Protein AF-A0AAW8BT83-F1 (afdb_monomer)

Mean predicted aligned error: 14.21 Å

pLDDT: mean 77.5, std 18.15, range [28.52, 95.88]

Structure (mmCIF, N/CA/C/O backbone):
data_AF-A0AAW8BT83-F1
#
_entry.id   AF-A0AAW8BT83-F1
#
loop_
_atom_site.group_PDB
_atom_site.id
_atom_site.type_symbol
_atom_site.label_atom_id
_atom_site.label_alt_id
_atom_site.label_comp_id
_atom_site.label_asym_id
_atom_site.label_entity_id
_atom_site.label_seq_id
_atom_site.pdbx_PDB_ins_code
_atom_site.Cartn_x
_atom_site.Cartn_y
_atom_site.Cartn_z
_atom_site.occupancy
_atom_site.B_iso_or_equiv
_atom_site.auth_seq_id
_atom_site.auth_comp_id
_atom_site.auth_asym_id
_atom_site.auth_atom_id
_atom_site.pdbx_PDB_model_num
ATOM 1 N N . MET A 1 1 ? 43.998 -12.630 -67.321 1.00 46.19 1 MET A N 1
ATOM 2 C CA . MET A 1 1 ? 42.970 -12.696 -68.379 1.00 46.19 1 MET A CA 1
ATOM 3 C C . MET A 1 1 ? 42.568 -14.155 -68.539 1.00 46.19 1 MET A C 1
ATOM 5 O O . MET A 1 1 ? 43.345 -14.919 -69.087 1.00 46.19 1 MET A O 1
ATOM 9 N N . ALA A 1 2 ? 41.438 -14.557 -67.957 1.00 28.52 2 ALA A N 1
ATOM 10 C CA . ALA A 1 2 ? 40.734 -15.805 -68.260 1.00 28.52 2 ALA A CA 1
ATOM 11 C C . ALA A 1 2 ? 39.358 -15.736 -67.585 1.00 28.52 2 ALA A C 1
ATOM 13 O O . ALA A 1 2 ? 39.261 -15.754 -66.360 1.00 28.52 2 ALA A O 1
ATOM 14 N N . ALA A 1 3 ? 38.319 -15.586 -68.400 1.00 37.41 3 ALA A N 1
ATOM 15 C CA . ALA A 1 3 ? 36.930 -15.697 -67.990 1.00 37.41 3 ALA A CA 1
ATOM 16 C C . ALA A 1 3 ? 36.594 -17.167 -67.698 1.00 37.41 3 ALA A C 1
ATOM 18 O O . ALA A 1 3 ? 36.990 -18.055 -68.457 1.00 37.41 3 ALA A O 1
ATOM 19 N N . ARG A 1 4 ? 35.828 -17.423 -66.635 1.00 32.34 4 ARG A N 1
ATOM 20 C CA . ARG A 1 4 ? 35.097 -18.682 -66.451 1.00 32.34 4 ARG A CA 1
ATOM 21 C C . ARG A 1 4 ? 33.651 -18.376 -66.070 1.00 32.34 4 ARG A C 1
ATOM 23 O O . ARG A 1 4 ? 33.366 -17.975 -64.953 1.00 32.34 4 ARG A O 1
ATOM 30 N N . VAL A 1 5 ? 32.810 -18.495 -67.096 1.00 35.41 5 VAL A N 1
ATOM 31 C CA . VAL A 1 5 ? 31.433 -19.011 -67.141 1.00 35.41 5 VAL A CA 1
ATOM 32 C C . VAL A 1 5 ? 30.743 -19.188 -65.781 1.00 35.41 5 VAL A C 1
ATOM 34 O O . VAL A 1 5 ? 31.080 -20.102 -65.033 1.00 35.41 5 VAL A O 1
ATOM 37 N N . PHE A 1 6 ? 29.717 -18.370 -65.528 1.00 29.17 6 PHE A N 1
ATOM 38 C CA . PHE A 1 6 ? 28.674 -18.669 -64.547 1.00 29.17 6 PHE A CA 1
ATOM 39 C C . PHE A 1 6 ? 27.830 -19.834 -65.084 1.00 29.17 6 PHE A C 1
ATOM 41 O O . PHE A 1 6 ? 27.228 -19.714 -66.151 1.00 29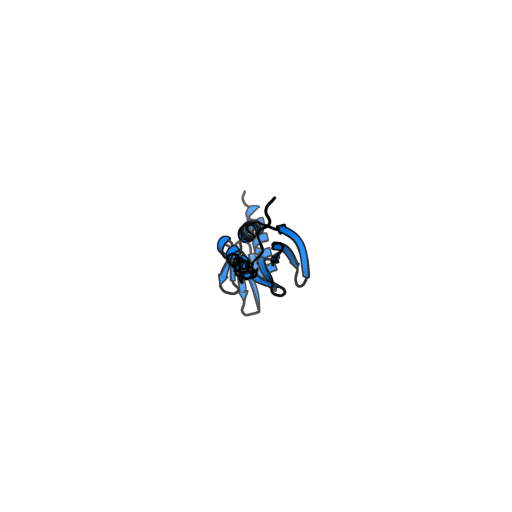.17 6 PHE A O 1
ATOM 48 N N . ARG A 1 7 ? 27.819 -20.970 -64.377 1.00 38.66 7 ARG A N 1
ATOM 49 C CA . ARG A 1 7 ? 26.710 -21.927 -64.465 1.00 38.66 7 ARG A CA 1
ATOM 50 C C . ARG A 1 7 ? 25.639 -21.423 -63.504 1.00 38.66 7 ARG A C 1
ATOM 52 O O . ARG A 1 7 ? 25.912 -21.291 -62.316 1.00 38.66 7 ARG A O 1
ATOM 59 N N . GLU A 1 8 ? 24.472 -21.097 -64.041 1.00 46.16 8 GLU A N 1
ATOM 60 C CA . GLU A 1 8 ? 23.221 -21.060 -63.287 1.00 46.16 8 GLU A CA 1
ATOM 61 C C . GLU A 1 8 ? 22.905 -22.504 -62.912 1.00 46.16 8 GLU A C 1
ATOM 63 O O . GLU A 1 8 ? 22.512 -23.266 -63.781 1.00 46.16 8 GLU A O 1
ATOM 68 N N . ASP A 1 9 ? 23.234 -22.901 -61.688 1.00 48.38 9 ASP A N 1
ATOM 69 C CA . ASP A 1 9 ? 22.730 -24.094 -60.998 1.00 48.38 9 ASP A CA 1
ATOM 70 C C . ASP A 1 9 ? 23.362 -24.059 -59.599 1.00 48.38 9 ASP A C 1
ATOM 72 O O . ASP A 1 9 ? 24.359 -24.724 -59.340 1.00 48.38 9 ASP A O 1
ATOM 76 N N . ASP A 1 10 ? 22.848 -23.194 -58.730 1.00 42.81 10 ASP A N 1
ATOM 77 C CA . ASP A 1 10 ? 23.016 -23.324 -57.280 1.00 42.81 10 ASP A CA 1
ATOM 78 C C . ASP A 1 10 ? 21.806 -22.653 -56.626 1.00 42.81 10 ASP A C 1
ATOM 80 O O . ASP A 1 10 ? 21.824 -21.515 -56.147 1.00 42.81 10 ASP A O 1
ATOM 84 N N . ASP A 1 11 ? 20.708 -23.403 -56.676 1.00 48.94 11 ASP A N 1
ATOM 85 C CA . ASP A 1 11 ? 19.458 -23.187 -55.963 1.00 48.94 11 ASP A CA 1
ATOM 86 C C . ASP A 1 11 ? 19.684 -23.292 -54.448 1.00 48.94 11 ASP A C 1
ATOM 88 O O . ASP A 1 11 ? 19.220 -24.223 -53.791 1.00 48.94 11 ASP A O 1
ATOM 92 N N . ASN A 1 12 ? 20.421 -22.348 -53.861 1.00 46.78 12 ASN A N 1
ATOM 93 C CA . ASN A 1 12 ? 20.496 -22.242 -52.408 1.00 46.78 12 ASN A CA 1
ATOM 94 C C . ASN A 1 12 ? 20.605 -20.801 -51.895 1.00 46.78 12 ASN A C 1
ATOM 96 O O . ASN A 1 12 ? 21.380 -20.479 -50.996 1.00 46.78 12 ASN A O 1
ATOM 100 N N . TYR A 1 13 ? 19.780 -19.912 -52.450 1.00 39.62 13 TYR A N 1
ATOM 101 C CA . TYR A 1 13 ? 19.568 -18.569 -51.895 1.00 39.62 13 TYR A CA 1
ATOM 102 C C . TYR A 1 13 ? 18.644 -18.559 -50.659 1.00 39.62 13 TYR A C 1
ATOM 104 O O . TYR A 1 13 ? 18.433 -17.506 -50.061 1.00 39.62 13 TYR A O 1
ATOM 112 N N . LEU A 1 14 ? 18.091 -19.715 -50.265 1.00 40.66 14 LEU A N 1
ATOM 113 C CA . LEU A 1 14 ? 17.149 -19.840 -49.149 1.00 40.66 14 LEU A CA 1
ATOM 114 C C . LEU A 1 14 ? 17.765 -20.425 -47.862 1.00 40.66 14 LEU A C 1
ATOM 116 O O . LEU A 1 14 ? 17.167 -20.235 -46.806 1.00 40.66 14 LEU A O 1
ATOM 120 N N . ASP A 1 15 ? 18.965 -21.024 -47.884 1.00 45.06 15 ASP A N 1
ATOM 121 C CA . ASP A 1 15 ? 19.641 -21.465 -46.641 1.00 45.06 15 ASP A CA 1
ATOM 122 C C . ASP A 1 15 ? 20.177 -20.306 -45.784 1.00 45.06 15 ASP A C 1
ATOM 124 O O . ASP A 1 15 ? 20.339 -20.445 -44.574 1.00 45.06 15 ASP A O 1
ATOM 128 N N . TRP A 1 16 ? 20.407 -19.127 -46.370 1.00 38.47 16 TRP A N 1
ATOM 129 C CA . TRP A 1 16 ? 20.780 -17.921 -45.612 1.00 38.47 16 TRP A CA 1
ATOM 130 C C . TRP A 1 16 ? 19.593 -17.272 -44.884 1.00 38.47 16 TRP A C 1
ATOM 132 O O . TRP A 1 16 ? 19.788 -16.366 -44.076 1.00 38.47 16 TRP A O 1
ATOM 142 N N . LEU A 1 17 ? 18.370 -17.745 -45.149 1.00 43.00 17 LEU A N 1
ATOM 143 C CA . LEU A 1 17 ? 17.154 -17.379 -44.421 1.00 43.00 17 LEU A CA 1
ATOM 144 C C . LEU A 1 17 ? 16.775 -18.418 -43.364 1.00 43.00 17 LEU A C 1
ATOM 146 O O . LEU A 1 17 ? 15.675 -18.338 -42.811 1.00 43.00 17 LEU A O 1
ATOM 150 N N . ALA A 1 18 ? 17.668 -19.366 -43.040 1.00 43.84 18 ALA A N 1
ATOM 151 C CA . ALA A 1 18 ? 17.576 -20.065 -41.768 1.00 43.84 18 ALA A CA 1
ATOM 152 C C . ALA A 1 18 ? 17.413 -18.982 -40.694 1.00 43.84 18 ALA A C 1
ATOM 154 O O . ALA A 1 18 ? 18.312 -18.147 -40.545 1.00 43.84 18 ALA A O 1
ATOM 155 N N . PRO A 1 19 ? 16.269 -18.920 -39.985 1.00 43.72 19 PRO A N 1
ATOM 156 C CA . PRO A 1 19 ? 16.086 -17.892 -38.993 1.00 43.72 19 PRO A CA 1
ATOM 157 C C . PRO A 1 19 ? 17.211 -18.120 -38.001 1.00 43.72 19 PRO A C 1
ATOM 159 O O . PRO A 1 19 ? 17.278 -19.174 -37.359 1.00 43.72 19 PRO A O 1
ATOM 162 N N . HIS A 1 20 ? 18.097 -17.138 -37.867 1.00 43.75 20 HIS A N 1
ATOM 163 C CA . HIS A 1 20 ? 18.648 -16.844 -36.564 1.00 43.75 20 HIS A CA 1
ATOM 164 C C . HIS A 1 20 ? 17.422 -16.706 -35.670 1.00 43.75 20 HIS A C 1
ATOM 166 O O . HIS A 1 20 ? 16.759 -15.674 -35.647 1.00 43.75 20 HIS A O 1
ATOM 172 N N . ARG A 1 21 ? 17.018 -17.826 -35.058 1.00 41.78 21 ARG A N 1
ATOM 173 C CA . ARG A 1 21 ? 16.087 -17.818 -33.953 1.00 41.78 21 ARG A CA 1
ATOM 174 C C . ARG A 1 21 ? 16.817 -16.976 -32.940 1.00 41.78 21 ARG A C 1
ATOM 176 O O . ARG A 1 21 ? 17.720 -17.474 -32.266 1.00 41.78 21 ARG A O 1
ATOM 183 N N . ASP A 1 22 ? 16.454 -15.699 -32.900 1.00 44.50 22 ASP A N 1
ATOM 184 C CA . ASP A 1 22 ? 16.676 -14.883 -31.731 1.00 44.50 22 ASP A CA 1
ATOM 185 C C . ASP A 1 22 ? 16.347 -15.789 -30.541 1.00 44.50 22 ASP A C 1
ATOM 187 O O . ASP A 1 22 ? 15.298 -16.461 -30.564 1.00 44.50 22 ASP A O 1
ATOM 191 N N . PRO A 1 23 ? 17.242 -15.906 -29.541 1.00 47.38 23 PRO A N 1
ATOM 192 C CA . PRO A 1 23 ? 16.853 -16.560 -28.303 1.00 47.38 23 PRO A CA 1
ATOM 193 C C . PRO A 1 23 ? 15.514 -15.934 -27.909 1.00 47.38 23 PRO A C 1
ATOM 195 O O . PRO A 1 23 ? 15.387 -14.715 -28.063 1.00 47.38 23 PRO A O 1
ATOM 198 N N . PRO A 1 24 ? 14.497 -16.732 -27.523 1.00 44.16 24 PRO A N 1
ATOM 199 C CA . PRO A 1 24 ? 13.165 -16.205 -27.266 1.00 44.16 24 PRO A CA 1
ATOM 200 C C . PRO A 1 24 ? 13.338 -14.968 -26.403 1.00 44.16 24 PRO A C 1
ATOM 202 O O . PRO A 1 24 ? 13.890 -15.083 -25.306 1.00 44.16 24 PRO A O 1
ATOM 205 N N . ARG A 1 25 ? 12.988 -13.789 -26.951 1.00 47.44 25 ARG A N 1
ATOM 206 C CA . ARG A 1 25 ? 13.056 -12.535 -26.201 1.00 47.44 25 ARG A CA 1
ATOM 207 C C . ARG A 1 25 ? 12.358 -12.852 -24.895 1.00 47.44 25 ARG A C 1
ATOM 209 O O . ARG A 1 25 ? 11.196 -13.261 -24.932 1.00 47.44 25 ARG A O 1
ATOM 216 N N . ALA A 1 26 ? 13.095 -12.798 -23.785 1.00 52.22 26 ALA A N 1
ATOM 217 C CA . ALA A 1 26 ? 12.499 -12.972 -22.476 1.00 52.22 26 ALA A CA 1
ATOM 218 C C . ALA A 1 26 ? 11.316 -12.005 -22.462 1.00 52.22 26 ALA A C 1
ATOM 220 O O . ALA A 1 26 ? 11.518 -10.810 -22.675 1.00 52.22 26 ALA A O 1
ATOM 221 N N . GLY A 1 27 ? 10.093 -12.543 -22.415 1.00 54.97 27 GLY A N 1
ATOM 222 C CA . GLY A 1 27 ? 8.898 -11.722 -22.563 1.00 54.97 27 GLY A CA 1
ATOM 223 C C . GLY A 1 27 ? 8.982 -10.582 -21.561 1.00 54.97 27 GLY A C 1
ATOM 224 O O . GLY A 1 27 ? 9.425 -10.818 -20.435 1.00 54.97 27 GLY A O 1
ATOM 225 N N . ILE A 1 28 ? 8.619 -9.366 -21.982 1.00 57.97 28 ILE A N 1
ATOM 226 C CA . ILE A 1 28 ? 8.589 -8.206 -21.086 1.00 57.97 28 ILE A CA 1
ATOM 227 C C . ILE A 1 28 ? 7.833 -8.649 -19.825 1.00 57.97 28 ILE A C 1
ATOM 229 O O . ILE A 1 28 ? 6.692 -9.118 -19.949 1.00 57.97 28 ILE A O 1
ATOM 233 N N . PRO A 1 29 ? 8.467 -8.616 -18.636 1.00 64.44 29 PRO A N 1
ATOM 234 C CA . PRO A 1 29 ? 7.800 -9.018 -17.411 1.00 64.44 29 PRO A CA 1
ATOM 235 C C . PRO A 1 29 ? 6.541 -8.176 -17.255 1.00 64.44 29 PRO A C 1
ATOM 237 O O . PRO A 1 29 ? 6.590 -6.955 -17.399 1.00 64.44 29 PRO A O 1
ATOM 240 N N . ARG A 1 30 ? 5.402 -8.811 -16.975 1.00 83.00 30 ARG A N 1
ATOM 241 C CA . ARG A 1 30 ? 4.175 -8.050 -16.741 1.00 83.00 30 ARG A CA 1
ATOM 242 C C . ARG A 1 30 ? 4.350 -7.249 -15.455 1.00 83.00 30 ARG A C 1
ATOM 244 O O . ARG A 1 30 ? 4.861 -7.781 -14.468 1.00 83.00 30 ARG A O 1
ATOM 251 N N . SER A 1 31 ? 3.876 -6.007 -15.436 1.00 88.38 31 SER A N 1
ATOM 252 C CA . SER A 1 31 ? 3.921 -5.133 -14.254 1.00 88.38 31 SER A CA 1
ATOM 253 C C . SER A 1 31 ? 3.356 -5.818 -12.997 1.00 88.38 31 SER A C 1
ATOM 255 O O . SER A 1 31 ? 3.910 -5.687 -11.906 1.00 88.38 31 SER A O 1
ATOM 257 N N . VAL A 1 32 ? 2.332 -6.663 -13.151 1.00 86.88 32 VAL A N 1
ATOM 258 C CA . VAL A 1 32 ? 1.761 -7.486 -12.066 1.00 86.88 32 VAL A CA 1
ATOM 259 C C . VAL A 1 32 ? 2.732 -8.502 -11.447 1.00 86.88 32 VAL A C 1
ATOM 261 O O . VAL A 1 32 ? 2.643 -8.775 -10.247 1.00 86.88 32 VAL A O 1
ATOM 264 N N . ASP A 1 33 ? 3.655 -9.070 -12.224 1.00 90.56 33 ASP A N 1
ATOM 265 C CA . ASP A 1 33 ? 4.650 -10.016 -11.709 1.00 90.56 33 ASP A CA 1
ATOM 266 C C . ASP A 1 33 ? 5.742 -9.267 -10.936 1.00 90.56 33 ASP A C 1
ATOM 268 O O . ASP A 1 33 ? 6.130 -9.694 -9.848 1.00 90.56 33 ASP A O 1
ATOM 272 N N . ILE A 1 34 ? 6.130 -8.081 -11.417 1.00 91.81 34 ILE A N 1
ATOM 273 C CA . ILE A 1 34 ? 7.064 -7.183 -10.718 1.00 91.81 34 ILE A CA 1
ATOM 274 C C . ILE A 1 34 ? 6.500 -6.766 -9.360 1.00 91.81 34 ILE A C 1
ATOM 276 O O . ILE A 1 34 ? 7.199 -6.834 -8.346 1.00 91.81 34 ILE A O 1
ATOM 280 N N . VAL A 1 35 ? 5.221 -6.382 -9.326 1.00 92.56 35 VAL A N 1
ATOM 281 C CA . VAL A 1 35 ? 4.502 -6.058 -8.089 1.00 92.56 35 VAL A CA 1
ATOM 282 C C . VAL A 1 35 ? 4.537 -7.231 -7.115 1.00 92.56 35 VAL A C 1
ATOM 284 O O . VAL A 1 35 ? 4.910 -7.060 -5.952 1.00 92.56 35 VAL A O 1
ATOM 287 N N . ARG A 1 36 ? 4.176 -8.432 -7.579 1.00 90.62 36 ARG A N 1
ATOM 288 C CA . ARG A 1 36 ? 4.146 -9.631 -6.733 1.00 90.62 36 ARG A CA 1
ATOM 289 C C . ARG A 1 36 ? 5.520 -9.922 -6.131 1.00 90.62 36 ARG A C 1
ATOM 291 O O . ARG A 1 36 ? 5.619 -10.180 -4.927 1.00 90.62 36 ARG A O 1
ATOM 298 N N . ASP A 1 37 ? 6.564 -9.854 -6.947 1.00 94.00 37 ASP A N 1
ATOM 299 C CA . ASP A 1 37 ? 7.929 -10.142 -6.519 1.00 94.00 37 ASP A CA 1
ATOM 300 C C . ASP A 1 37 ? 8.472 -9.075 -5.562 1.00 94.00 37 ASP A C 1
ATOM 302 O O . ASP A 1 37 ? 9.117 -9.425 -4.572 1.00 94.00 37 ASP A O 1
ATOM 306 N N . ALA A 1 38 ? 8.155 -7.794 -5.773 1.00 92.12 38 ALA A N 1
ATOM 307 C CA . ALA A 1 38 ? 8.578 -6.712 -4.882 1.00 92.12 38 ALA A CA 1
ATOM 308 C C . ALA A 1 38 ? 7.872 -6.760 -3.519 1.00 92.12 38 ALA A C 1
ATOM 310 O O . ALA A 1 38 ? 8.513 -6.607 -2.475 1.00 92.12 38 ALA A O 1
ATOM 311 N N . VAL A 1 39 ? 6.564 -7.040 -3.492 1.00 88.81 39 VAL A N 1
ATOM 312 C CA . VAL A 1 39 ? 5.826 -7.240 -2.232 1.00 88.81 39 VAL A CA 1
ATOM 313 C C . VAL A 1 39 ? 6.405 -8.433 -1.471 1.00 88.81 39 VAL A C 1
ATOM 315 O O . VAL A 1 39 ? 6.649 -8.348 -0.268 1.00 88.81 39 VAL A O 1
ATOM 318 N N . LYS A 1 40 ? 6.722 -9.533 -2.159 1.00 89.25 40 LYS A N 1
ATOM 319 C CA . LYS A 1 40 ? 7.372 -10.687 -1.526 1.00 89.25 40 LYS A CA 1
ATOM 320 C C . LYS A 1 40 ? 8.769 -10.340 -0.993 1.00 89.25 40 LYS A C 1
ATOM 322 O O . LYS A 1 40 ? 9.070 -10.643 0.161 1.00 89.25 40 LYS A O 1
ATOM 327 N N . ALA A 1 41 ? 9.610 -9.690 -1.797 1.00 90.00 41 ALA A N 1
ATOM 328 C CA . ALA A 1 41 ? 10.985 -9.332 -1.437 1.00 90.00 41 ALA A CA 1
ATOM 329 C C . ALA A 1 41 ? 11.071 -8.267 -0.327 1.00 90.00 41 ALA A C 1
ATOM 331 O O . ALA A 1 41 ? 12.042 -8.228 0.436 1.00 90.00 41 ALA A O 1
ATOM 332 N N . SER A 1 42 ? 10.049 -7.423 -0.195 1.00 84.56 42 SER A N 1
ATOM 333 C CA . SER A 1 42 ? 9.939 -6.441 0.887 1.00 84.56 42 SER A CA 1
ATOM 334 C C . SER A 1 42 ? 9.498 -7.045 2.227 1.00 84.56 42 SER A C 1
ATOM 336 O O . SER A 1 42 ? 9.551 -6.352 3.238 1.00 84.56 42 SER A O 1
ATOM 338 N N . GLY A 1 43 ? 9.127 -8.332 2.271 1.00 83.50 43 GLY A N 1
ATOM 339 C CA . GLY A 1 43 ? 8.603 -8.987 3.476 1.00 83.50 43 GLY A CA 1
ATOM 340 C C . GLY A 1 43 ? 7.083 -8.870 3.631 1.00 83.50 43 GLY A C 1
ATOM 341 O O . GLY A 1 43 ? 6.565 -9.064 4.731 1.00 83.50 43 GLY A O 1
ATOM 342 N N . GLY A 1 44 ? 6.369 -8.577 2.540 1.00 83.12 44 GLY A N 1
ATOM 343 C CA . GLY A 1 44 ? 4.916 -8.410 2.512 1.00 83.12 44 GLY A CA 1
ATOM 344 C C . GLY A 1 44 ? 4.456 -6.972 2.744 1.00 83.12 44 GLY A C 1
ATOM 345 O O . GLY A 1 44 ? 3.385 -6.781 3.318 1.00 83.12 44 GLY A O 1
ATOM 346 N N . LEU A 1 45 ? 5.261 -5.975 2.354 1.00 83.00 45 LEU A N 1
ATOM 347 C CA . LEU A 1 45 ? 4.891 -4.565 2.481 1.00 83.00 45 LEU A CA 1
ATOM 348 C C . LEU A 1 45 ? 4.021 -4.127 1.305 1.00 83.00 45 LEU A C 1
ATOM 350 O O . LEU A 1 45 ? 4.385 -4.317 0.145 1.00 83.00 45 LEU A O 1
ATOM 354 N N . GLY A 1 46 ? 2.899 -3.487 1.631 1.00 80.81 46 GLY A N 1
ATOM 355 C CA . GL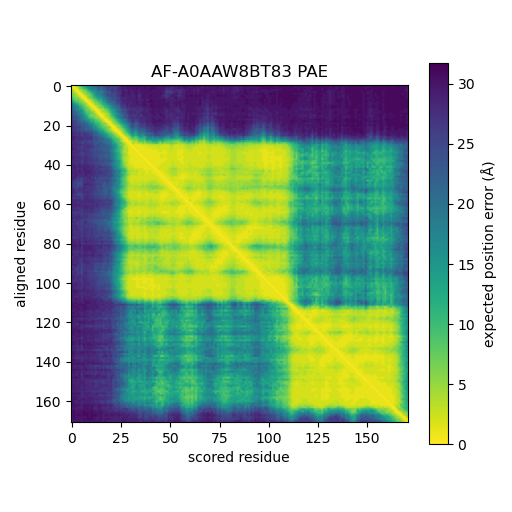Y A 1 46 ? 1.932 -3.004 0.654 1.00 80.81 46 GLY A CA 1
ATOM 356 C C . GLY A 1 46 ? 0.953 -4.068 0.159 1.00 80.81 46 GLY A C 1
ATOM 357 O O . GLY A 1 46 ? 1.136 -5.273 0.329 1.00 80.81 46 GLY A O 1
ATOM 358 N N . GLU A 1 47 ? -0.119 -3.593 -0.461 1.00 83.75 47 GLU A N 1
ATOM 359 C CA . GLU A 1 47 ? -1.161 -4.405 -1.080 1.00 83.75 47 GLU A CA 1
ATOM 360 C C . GLU A 1 47 ? -1.047 -4.341 -2.601 1.00 83.75 47 GLU A C 1
ATOM 362 O O . GLU A 1 47 ? -1.129 -3.247 -3.163 1.00 83.75 47 GLU A O 1
ATOM 367 N N . PRO A 1 48 ? -0.903 -5.490 -3.284 1.00 88.44 48 PRO A N 1
ATOM 368 C CA . PRO A 1 48 ? -1.042 -5.550 -4.731 1.00 88.44 48 PRO A CA 1
ATOM 369 C C . PRO A 1 48 ? -2.403 -5.010 -5.183 1.00 88.44 48 PRO A C 1
ATOM 371 O O . PRO A 1 48 ? -3.440 -5.353 -4.611 1.00 88.44 48 PRO A O 1
ATOM 374 N N . TRP A 1 49 ? -2.384 -4.199 -6.233 1.00 86.62 49 TRP A N 1
ATOM 375 C CA . TRP A 1 49 ? -3.546 -3.574 -6.855 1.00 86.62 49 TRP A CA 1
ATOM 376 C C . TRP A 1 49 ? -3.392 -3.560 -8.384 1.00 86.62 49 TRP A C 1
ATOM 378 O O . TRP A 1 49 ? -2.383 -4.025 -8.922 1.00 86.62 49 TRP A O 1
ATOM 388 N N . CYS A 1 50 ? -4.396 -3.038 -9.087 1.00 85.44 50 CYS A N 1
ATOM 389 C CA . CYS A 1 50 ? -4.352 -2.822 -10.528 1.00 85.44 50 CYS A CA 1
ATOM 390 C C . CYS A 1 50 ? -5.022 -1.492 -10.901 1.00 85.44 50 CYS A C 1
ATOM 392 O O . CYS A 1 50 ? -6.096 -1.181 -10.382 1.00 85.44 50 CYS A O 1
ATOM 394 N N . VAL A 1 51 ? -4.384 -0.723 -11.783 1.00 81.88 51 VAL A N 1
ATOM 395 C CA . VAL A 1 51 ? -4.912 0.526 -12.356 1.00 81.88 51 VAL A CA 1
ATOM 396 C C . VAL A 1 51 ? -4.815 0.395 -13.869 1.00 81.88 51 VAL A C 1
ATOM 398 O O . VAL A 1 51 ? -3.732 0.149 -14.373 1.00 81.88 51 V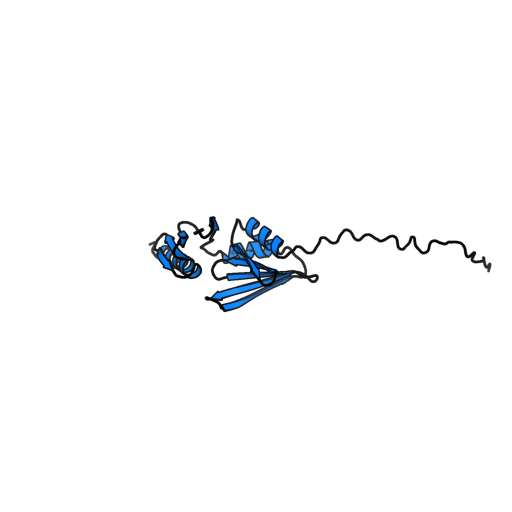AL A O 1
ATOM 401 N N . ASP A 1 52 ? -5.945 0.467 -14.573 1.00 83.88 52 ASP A N 1
ATOM 402 C CA . ASP A 1 52 ? -6.021 0.395 -16.043 1.00 83.88 52 ASP A CA 1
ATOM 403 C C . ASP A 1 52 ? -5.278 -0.787 -16.702 1.00 83.88 52 ASP A C 1
ATOM 405 O O . ASP A 1 52 ? -4.888 -0.741 -17.864 1.00 83.88 52 ASP A O 1
ATOM 409 N N . GLY A 1 53 ? -5.145 -1.902 -15.976 1.00 79.56 53 GLY A N 1
ATOM 410 C CA . GLY A 1 53 ? -4.441 -3.105 -16.435 1.00 79.56 53 GLY A CA 1
ATOM 411 C C . GLY A 1 53 ? -2.982 -3.186 -15.985 1.00 79.56 53 GLY A C 1
ATOM 412 O O . GLY A 1 53 ? -2.406 -4.278 -16.017 1.00 79.56 53 GLY A O 1
ATOM 413 N N . ASP A 1 54 ? -2.421 -2.092 -15.475 1.00 86.25 54 ASP A N 1
ATOM 414 C CA . ASP A 1 54 ? -1.078 -2.043 -14.918 1.00 86.25 54 ASP A CA 1
ATOM 415 C C . ASP A 1 54 ? -1.030 -2.485 -13.459 1.00 86.25 54 ASP A C 1
ATOM 417 O O . ASP A 1 54 ? -1.964 -2.304 -12.669 1.00 86.25 54 ASP A O 1
ATOM 421 N N . GLY A 1 55 ? 0.089 -3.113 -13.099 1.00 90.38 55 GLY A N 1
ATOM 422 C CA . GLY A 1 55 ? 0.379 -3.514 -11.735 1.00 90.38 55 GLY A CA 1
ATOM 423 C C . GLY A 1 55 ? 0.573 -2.288 -10.854 1.00 90.38 55 GLY A C 1
ATOM 424 O O . GLY A 1 55 ? 1.357 -1.399 -11.174 1.00 90.38 55 GLY A O 1
ATOM 425 N N . ALA A 1 56 ? -0.099 -2.270 -9.707 1.00 91.38 56 ALA A N 1
ATOM 426 C CA . ALA A 1 56 ? 0.049 -1.211 -8.723 1.00 91.38 56 ALA A CA 1
ATOM 427 C C . ALA A 1 56 ? 0.265 -1.768 -7.310 1.00 91.38 56 ALA A C 1
ATOM 429 O O . ALA A 1 56 ? -0.038 -2.929 -7.028 1.00 91.38 56 ALA A O 1
ATOM 430 N N . ILE A 1 57 ? 0.788 -0.940 -6.405 1.00 90.19 57 ILE A N 1
ATOM 431 C CA . ILE A 1 57 ? 0.916 -1.249 -4.977 1.00 90.19 57 ILE A CA 1
ATOM 432 C C . ILE A 1 57 ? 0.316 -0.122 -4.152 1.00 90.19 57 ILE A C 1
ATOM 434 O O . ILE A 1 57 ? 0.687 1.041 -4.303 1.00 90.19 57 ILE A O 1
ATOM 438 N N . ARG A 1 58 ? -0.574 -0.475 -3.228 1.00 84.69 58 ARG A N 1
ATOM 439 C CA . ARG A 1 58 ? -1.121 0.434 -2.225 1.00 84.69 58 ARG A CA 1
ATOM 440 C C . ARG A 1 58 ? -0.334 0.321 -0.919 1.00 84.69 58 ARG A C 1
ATOM 442 O O . ARG A 1 58 ? -0.196 -0.774 -0.380 1.00 84.69 58 ARG A O 1
ATOM 449 N N . VAL A 1 59 ? 0.152 1.439 -0.386 1.00 79.12 59 VAL A N 1
ATOM 450 C CA . VAL A 1 59 ? 0.849 1.504 0.912 1.00 79.12 59 VAL A CA 1
ATOM 451 C C . VAL A 1 59 ? 0.300 2.679 1.710 1.00 79.12 59 VAL A C 1
ATOM 453 O O . VAL A 1 59 ? 0.668 3.825 1.467 1.00 79.12 59 VAL A O 1
ATOM 456 N N . GLY A 1 60 ? -0.607 2.408 2.650 1.00 75.38 60 GLY A N 1
ATOM 457 C CA . GLY A 1 60 ? -1.341 3.464 3.351 1.00 75.38 60 GLY A CA 1
ATOM 458 C C . GLY A 1 60 ? -2.043 4.399 2.366 1.00 75.38 60 GLY A C 1
ATOM 459 O O . GLY A 1 60 ? -2.770 3.942 1.481 1.00 75.38 60 GLY A O 1
ATOM 460 N N . ASN A 1 61 ? -1.772 5.700 2.474 1.00 76.12 61 ASN A N 1
ATOM 461 C CA . ASN A 1 61 ? -2.289 6.701 1.546 1.00 76.12 61 ASN A CA 1
ATOM 462 C C . ASN A 1 61 ? -1.480 6.824 0.245 1.00 76.12 61 ASN A C 1
ATOM 464 O O . ASN A 1 61 ? -1.892 7.572 -0.634 1.00 76.12 61 ASN A O 1
ATOM 468 N N . LEU A 1 62 ? -0.411 6.057 0.033 1.00 82.81 62 LEU A N 1
ATOM 469 C CA . LEU A 1 62 ? 0.371 6.086 -1.206 1.00 82.81 62 LEU A CA 1
ATOM 470 C C . LEU A 1 62 ? -0.056 4.986 -2.186 1.00 82.81 62 LEU A C 1
ATOM 472 O O . LEU A 1 62 ? -0.459 3.888 -1.789 1.00 82.81 62 LEU A O 1
ATOM 476 N N . MET A 1 63 ? -0.023 5.289 -3.477 1.00 88.12 63 MET A N 1
ATOM 477 C CA . MET A 1 63 ? -0.240 4.342 -4.567 1.00 88.12 63 MET A CA 1
ATOM 478 C C . MET A 1 63 ? 0.950 4.413 -5.517 1.00 88.12 63 MET A C 1
ATOM 480 O O . MET A 1 63 ? 1.327 5.493 -5.957 1.00 88.12 63 MET A O 1
ATOM 484 N N . LEU A 1 64 ? 1.541 3.265 -5.814 1.00 91.00 64 LEU A N 1
ATOM 485 C CA . LEU A 1 64 ? 2.596 3.111 -6.806 1.00 91.00 64 LEU A CA 1
ATOM 486 C C . LEU A 1 64 ? 2.000 2.420 -8.020 1.00 91.00 64 LEU A C 1
ATOM 488 O O . LEU A 1 64 ? 1.466 1.328 -7.862 1.00 91.00 64 LEU A O 1
ATOM 492 N N . VAL A 1 65 ? 2.106 3.013 -9.200 1.00 93.19 65 VAL A N 1
ATOM 493 C CA . VAL A 1 65 ? 1.727 2.382 -10.471 1.00 93.19 65 VAL A CA 1
ATOM 494 C C . VAL A 1 65 ? 3.004 2.040 -11.225 1.00 93.19 65 VAL A C 1
ATOM 496 O O . VAL A 1 65 ? 3.924 2.859 -11.269 1.00 93.19 65 VAL A O 1
ATOM 499 N N . ILE A 1 66 ? 3.085 0.816 -11.742 1.00 93.56 66 ILE A N 1
ATOM 500 C CA . ILE A 1 66 ? 4.239 0.303 -12.474 1.00 93.56 66 ILE A CA 1
ATOM 501 C C . ILE A 1 66 ? 3.802 0.074 -13.912 1.00 93.56 66 ILE A C 1
ATOM 503 O O . ILE A 1 66 ? 3.056 -0.863 -14.191 1.00 93.56 66 ILE A O 1
ATOM 507 N N . GLU A 1 67 ? 4.321 0.895 -14.809 1.00 91.06 67 GLU A N 1
ATOM 508 C CA . GLU A 1 67 ? 4.140 0.750 -16.247 1.00 91.06 67 GLU A CA 1
ATOM 509 C C . GLU A 1 67 ? 5.379 0.083 -16.849 1.00 91.06 67 GLU A C 1
ATOM 511 O O . GLU A 1 67 ? 6.518 0.344 -16.442 1.00 91.06 67 GLU A O 1
ATOM 516 N N . MET A 1 68 ? 5.142 -0.817 -17.800 1.00 88.19 68 MET A N 1
ATOM 517 C CA . MET A 1 68 ? 6.174 -1.572 -18.508 1.00 88.19 68 MET A CA 1
ATOM 518 C C . MET A 1 68 ? 5.904 -1.478 -20.005 1.00 88.19 68 MET A C 1
ATOM 520 O O . MET A 1 68 ? 4.802 -1.806 -20.449 1.00 88.19 68 MET A O 1
ATOM 524 N N . ASP A 1 69 ? 6.916 -1.116 -20.781 1.00 85.25 69 ASP A N 1
ATOM 525 C CA . ASP A 1 69 ? 6.852 -1.108 -22.240 1.00 85.25 69 ASP A CA 1
ATOM 526 C C . ASP A 1 69 ? 8.133 -1.704 -22.853 1.00 85.25 69 ASP A C 1
ATOM 528 O O . ASP A 1 69 ? 8.929 -2.364 -22.177 1.00 85.25 69 ASP A O 1
ATOM 532 N N . ASP A 1 70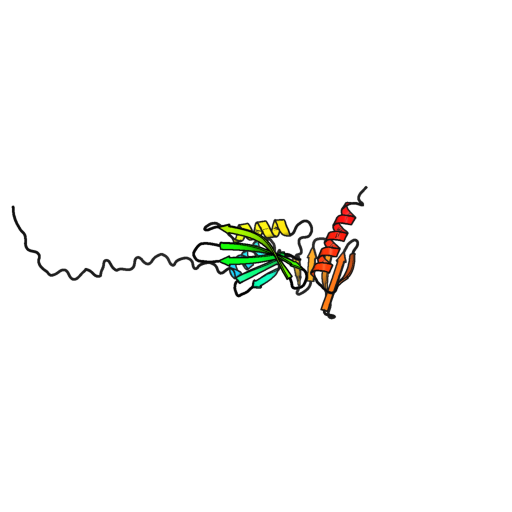 ? 8.297 -1.562 -24.168 1.00 83.69 70 ASP A N 1
ATOM 533 C CA . ASP A 1 70 ? 9.482 -2.024 -24.890 1.00 83.69 70 ASP A CA 1
ATOM 534 C C . ASP A 1 70 ? 10.705 -1.108 -24.714 1.00 83.69 70 ASP A C 1
ATOM 536 O O . ASP A 1 70 ? 11.815 -1.508 -25.077 1.00 83.69 70 ASP A O 1
ATOM 540 N N . LEU A 1 71 ? 10.522 0.080 -24.134 1.00 85.75 71 LEU A N 1
ATOM 541 C CA . LEU A 1 71 ? 11.571 1.061 -23.860 1.00 85.75 71 LEU A CA 1
ATOM 542 C C . LEU A 1 71 ? 12.099 0.968 -22.427 1.00 85.75 71 LEU A C 1
ATOM 544 O O . LEU A 1 71 ? 13.214 1.420 -22.169 1.00 85.75 71 LEU A O 1
ATOM 548 N N . GLY A 1 72 ? 11.352 0.363 -21.505 1.00 88.81 72 GLY A N 1
ATOM 549 C CA . GLY A 1 72 ? 11.801 0.110 -20.146 1.00 88.81 72 GLY A CA 1
ATOM 550 C C . GLY A 1 72 ? 10.656 0.005 -19.152 1.00 88.81 72 GLY A C 1
ATOM 551 O O . GLY A 1 72 ? 9.656 -0.680 -19.369 1.00 88.81 72 GLY A O 1
ATOM 552 N N . TRP A 1 73 ? 10.853 0.637 -17.998 1.00 92.31 73 TRP A N 1
ATOM 553 C CA . TRP A 1 73 ? 9.867 0.648 -16.927 1.00 92.31 73 TRP A CA 1
ATOM 554 C C . TRP A 1 73 ? 9.773 2.016 -16.271 1.00 92.31 73 TRP A C 1
ATOM 556 O O . TRP A 1 73 ? 10.763 2.747 -16.143 1.00 92.31 73 TRP A O 1
ATOM 566 N N . MET A 1 74 ? 8.570 2.327 -15.803 1.00 93.25 74 MET A N 1
ATOM 567 C CA . MET A 1 74 ? 8.261 3.548 -15.082 1.00 93.25 74 MET A CA 1
ATOM 568 C C . MET A 1 74 ? 7.459 3.217 -13.826 1.00 93.25 74 MET A C 1
ATOM 570 O O . MET A 1 74 ? 6.520 2.431 -13.843 1.00 93.25 74 MET A O 1
ATOM 574 N N . MET A 1 75 ? 7.843 3.828 -12.714 1.00 92.75 75 MET A N 1
ATOM 575 C CA . MET A 1 75 ? 7.125 3.789 -11.451 1.00 92.75 75 MET A CA 1
ATOM 576 C C . MET A 1 75 ? 6.639 5.198 -11.129 1.00 92.75 75 MET A C 1
ATOM 578 O O . MET A 1 75 ? 7.452 6.106 -10.942 1.00 92.75 75 MET A O 1
ATOM 582 N N . MET A 1 76 ? 5.327 5.369 -11.017 1.00 93.31 76 MET A N 1
ATOM 583 C CA . MET A 1 76 ? 4.695 6.624 -10.617 1.00 93.31 76 MET A CA 1
ATOM 584 C C . MET A 1 76 ? 4.129 6.493 -9.210 1.00 93.31 76 MET A C 1
ATOM 586 O O . MET A 1 76 ? 3.427 5.530 -8.905 1.00 93.31 76 MET A O 1
ATOM 590 N N . ALA A 1 77 ? 4.432 7.457 -8.349 1.00 90.06 77 ALA A N 1
ATOM 591 C CA . ALA A 1 77 ? 3.906 7.522 -6.997 1.00 90.06 77 ALA A CA 1
ATOM 592 C C . ALA A 1 77 ? 2.819 8.592 -6.901 1.00 90.06 77 ALA A C 1
ATOM 594 O O . ALA A 1 77 ? 3.027 9.737 -7.304 1.00 90.06 77 ALA A O 1
ATOM 595 N N . TYR A 1 78 ? 1.699 8.227 -6.290 1.00 88.38 78 TYR A N 1
ATOM 596 C CA . TYR A 1 78 ? 0.569 9.096 -5.999 1.00 88.38 78 TYR A CA 1
ATOM 597 C C . TYR A 1 78 ? 0.289 9.089 -4.498 1.00 88.38 78 TYR A C 1
ATOM 599 O O . TYR A 1 78 ? 0.378 8.045 -3.851 1.00 88.38 78 TYR A O 1
ATOM 607 N N . ALA A 1 79 ? -0.071 10.239 -3.940 1.00 84.38 79 ALA A N 1
ATOM 608 C CA . ALA A 1 79 ? -0.751 10.307 -2.656 1.00 84.38 79 ALA A CA 1
ATOM 609 C C . ALA A 1 79 ? -2.252 10.331 -2.913 1.00 84.38 79 ALA A C 1
ATOM 611 O O . ALA A 1 79 ? -2.715 11.015 -3.811 1.00 84.38 79 ALA A O 1
ATOM 612 N N . ILE A 1 80 ? -2.998 9.571 -2.136 1.00 79.31 80 ILE A N 1
ATOM 613 C CA . ILE A 1 80 ? -4.440 9.462 -2.267 1.00 79.31 80 ILE A CA 1
ATOM 614 C C . ILE A 1 80 ? -5.076 10.111 -1.050 1.00 79.31 80 ILE A C 1
ATOM 616 O O . ILE A 1 80 ? -4.770 9.714 0.081 1.00 79.31 80 ILE A O 1
ATOM 620 N N . ASP A 1 81 ? -5.982 11.040 -1.307 1.00 76.00 81 ASP A N 1
ATOM 621 C CA . ASP A 1 81 ? -6.832 11.680 -0.312 1.00 76.00 81 ASP A CA 1
ATOM 622 C C . ASP A 1 81 ? -8.297 11.474 -0.715 1.00 76.00 81 ASP A C 1
ATOM 624 O O . ASP A 1 81 ? -8.754 11.952 -1.753 1.00 76.00 81 ASP A O 1
ATOM 628 N N . GLY A 1 82 ? -9.020 10.651 0.048 1.00 72.56 82 GLY A N 1
ATOM 629 C CA . GLY A 1 82 ? -10.358 10.194 -0.328 1.00 72.56 82 GLY A CA 1
ATOM 630 C C . GLY A 1 82 ? -10.397 9.549 -1.722 1.00 72.56 82 GLY A C 1
ATOM 631 O O . GLY A 1 82 ? -9.847 8.465 -1.931 1.00 72.56 82 GLY A O 1
ATOM 632 N N . ALA A 1 83 ? -11.088 10.208 -2.656 1.00 75.50 83 ALA A N 1
ATOM 633 C CA . ALA A 1 83 ? -11.227 9.782 -4.051 1.00 75.50 83 ALA A CA 1
ATOM 634 C C . ALA A 1 83 ? -10.202 10.429 -5.004 1.00 75.50 83 ALA A C 1
ATOM 636 O O . ALA A 1 83 ? -10.185 10.094 -6.189 1.00 75.50 83 ALA A O 1
ATOM 637 N N . GLU A 1 84 ? -9.370 11.348 -4.516 1.00 77.31 84 GLU A N 1
ATOM 638 C CA . GLU A 1 84 ? -8.400 12.088 -5.322 1.00 77.31 84 GLU A CA 1
ATOM 639 C C . GLU A 1 84 ? -7.011 11.445 -5.248 1.00 77.31 84 GLU A C 1
ATOM 641 O O . GLU A 1 84 ? -6.612 10.891 -4.221 1.00 77.31 84 GLU A O 1
ATOM 646 N N . ALA A 1 85 ? -6.279 11.501 -6.364 1.00 83.06 85 ALA A N 1
ATOM 647 C CA . ALA A 1 85 ? -4.933 10.961 -6.502 1.00 83.06 85 ALA A CA 1
ATOM 648 C C . ALA A 1 85 ? -3.961 12.051 -6.967 1.00 83.06 85 ALA A C 1
ATOM 650 O O . ALA A 1 85 ? -3.911 12.397 -8.147 1.00 83.06 85 ALA A O 1
ATOM 651 N N . ASP A 1 86 ? -3.146 12.550 -6.045 1.00 86.81 86 ASP A N 1
ATOM 652 C CA . ASP A 1 86 ? -2.130 13.563 -6.300 1.00 86.81 86 ASP A CA 1
ATOM 653 C C . ASP A 1 86 ? -0.811 12.924 -6.717 1.00 86.81 86 ASP A C 1
ATOM 655 O O . ASP A 1 86 ? -0.189 12.184 -5.949 1.00 86.81 86 ASP A O 1
ATOM 659 N N . PHE A 1 87 ? -0.329 13.257 -7.910 1.00 88.12 87 PHE A N 1
ATOM 660 C CA . PHE A 1 87 ? 0.992 12.835 -8.365 1.00 88.12 87 PHE A CA 1
ATOM 661 C C . PHE A 1 87 ? 2.104 13.378 -7.450 1.00 88.12 87 PHE A C 1
ATOM 663 O O . PHE A 1 87 ? 2.131 14.560 -7.100 1.00 88.12 87 PHE A O 1
ATOM 670 N N . ARG A 1 88 ? 3.053 12.515 -7.071 1.00 86.50 88 ARG A N 1
ATOM 671 C CA . ARG A 1 88 ? 4.169 12.848 -6.169 1.00 86.50 88 ARG A CA 1
ATOM 672 C C . ARG A 1 88 ? 5.520 12.779 -6.849 1.00 86.50 88 ARG A C 1
ATOM 674 O O . ARG A 1 88 ? 6.331 13.687 -6.684 1.00 86.50 88 ARG A O 1
ATOM 681 N N . SER A 1 89 ? 5.795 11.684 -7.543 1.00 87.12 89 SER A N 1
ATOM 682 C CA . SER A 1 89 ? 7.094 11.468 -8.169 1.00 87.12 89 SER A CA 1
ATOM 683 C C . SER A 1 89 ? 7.036 10.381 -9.230 1.00 87.12 89 SER A C 1
ATOM 685 O O . SER A 1 89 ? 6.121 9.560 -9.263 1.00 87.12 89 SER A O 1
ATOM 687 N N . VAL A 1 90 ? 8.059 10.374 -10.081 1.00 91.75 90 VAL A N 1
ATOM 688 C CA . VAL A 1 90 ? 8.289 9.348 -11.093 1.00 91.75 90 VAL A CA 1
ATOM 689 C C . VAL A 1 90 ? 9.733 8.867 -11.017 1.00 91.75 90 VAL A C 1
ATOM 691 O O . VAL A 1 90 ? 10.654 9.662 -10.814 1.00 91.75 90 VAL A O 1
ATOM 694 N N . VAL A 1 91 ? 9.926 7.561 -11.172 1.00 90.44 91 VAL A N 1
ATOM 695 C CA . VAL A 1 91 ? 11.229 6.932 -11.396 1.00 90.44 91 VAL A CA 1
ATOM 696 C C . VAL A 1 91 ? 11.101 6.075 -12.643 1.00 90.44 91 VAL A C 1
ATOM 698 O O . VAL A 1 91 ? 10.233 5.212 -12.692 1.00 90.44 91 VAL A O 1
ATOM 701 N N . ALA A 1 92 ? 11.956 6.295 -13.633 1.00 91.44 92 ALA A N 1
ATOM 702 C CA . ALA A 1 92 ? 11.951 5.531 -14.872 1.00 91.44 92 ALA A CA 1
ATOM 703 C C . ALA A 1 92 ? 13.371 5.126 -15.252 1.00 91.44 92 ALA A C 1
ATOM 705 O O . ALA A 1 92 ? 14.329 5.852 -14.962 1.00 91.44 92 ALA A O 1
ATOM 706 N N . ALA A 1 93 ? 13.505 3.971 -15.895 1.00 89.06 93 ALA A N 1
ATOM 707 C CA . ALA A 1 93 ? 14.771 3.533 -16.455 1.00 89.06 93 ALA A CA 1
ATOM 708 C C . ALA A 1 93 ? 14.557 2.587 -17.642 1.00 89.06 93 ALA A C 1
ATOM 710 O O . ALA A 1 93 ? 13.714 1.694 -17.596 1.00 89.06 93 ALA A O 1
ATOM 711 N N . GLU A 1 94 ? 15.397 2.738 -18.667 1.00 88.06 94 GLU A N 1
ATOM 712 C CA . GLU A 1 94 ? 15.437 1.827 -19.821 1.00 88.06 94 GLU A CA 1
ATOM 713 C C . GLU A 1 94 ? 15.975 0.439 -19.440 1.00 88.06 94 GLU A C 1
ATOM 715 O O . GLU A 1 94 ? 15.674 -0.579 -20.058 1.00 88.06 94 GLU A O 1
ATOM 720 N N . SER A 1 95 ? 16.801 0.384 -18.393 1.00 81.44 95 SER A N 1
ATOM 721 C CA . SER A 1 95 ? 17.418 -0.842 -17.897 1.00 81.44 95 SER A CA 1
ATOM 722 C C . SER A 1 95 ? 17.533 -0.830 -16.374 1.00 81.44 95 SER A C 1
ATOM 724 O O . SER A 1 95 ? 17.452 0.211 -15.723 1.00 81.44 95 SER A O 1
ATOM 726 N N . GLY A 1 96 ? 17.708 -2.010 -15.780 1.00 84.25 96 GLY A N 1
ATOM 727 C CA . GLY A 1 96 ? 17.811 -2.181 -14.331 1.00 84.25 96 GLY A CA 1
ATOM 728 C C . GLY A 1 96 ? 16.762 -3.138 -13.778 1.00 84.25 96 GLY A C 1
ATOM 729 O O . GLY A 1 96 ? 15.985 -3.729 -14.520 1.00 84.25 96 GLY A O 1
ATOM 730 N N . ASN A 1 97 ? 16.779 -3.330 -12.458 1.00 90.06 97 ASN A N 1
ATOM 731 C CA . ASN A 1 97 ? 15.867 -4.246 -11.783 1.00 90.06 97 ASN A CA 1
ATOM 732 C C . ASN A 1 97 ? 14.726 -3.463 -11.097 1.00 90.06 97 ASN A C 1
ATOM 734 O O . ASN A 1 97 ? 14.918 -3.020 -9.958 1.00 90.06 97 ASN A O 1
ATOM 738 N N . PRO A 1 98 ? 13.552 -3.315 -11.739 1.00 90.75 98 PRO A N 1
ATOM 739 C CA . PRO A 1 98 ? 12.395 -2.637 -11.147 1.00 90.75 98 PRO A CA 1
ATOM 740 C C . PRO A 1 98 ? 11.940 -3.273 -9.831 1.00 90.75 98 PRO A C 1
ATOM 742 O O . PRO A 1 98 ? 11.561 -2.553 -8.913 1.00 90.75 98 PRO A O 1
ATOM 745 N N . VAL A 1 99 ? 12.059 -4.601 -9.672 1.00 93.56 99 VAL A N 1
ATOM 746 C CA . VAL A 1 99 ? 11.709 -5.290 -8.415 1.00 93.56 99 VAL A CA 1
ATOM 747 C C . VAL A 1 99 ? 12.553 -4.755 -7.264 1.00 93.56 99 VAL A C 1
ATOM 749 O O . VAL A 1 99 ? 12.029 -4.508 -6.179 1.00 93.56 99 VAL A O 1
ATOM 752 N N . ARG A 1 100 ? 13.856 -4.543 -7.487 1.00 92.81 100 ARG A N 1
ATOM 753 C CA . ARG A 1 100 ? 14.752 -3.992 -6.463 1.00 92.81 100 ARG A CA 1
ATOM 754 C C . ARG A 1 100 ? 14.361 -2.562 -6.099 1.00 92.81 100 ARG A C 1
ATOM 756 O O . ARG A 1 100 ? 14.239 -2.272 -4.914 1.00 92.81 100 ARG A O 1
ATOM 763 N N . VAL A 1 101 ? 14.139 -1.702 -7.093 1.00 91.19 101 VAL A N 1
ATOM 764 C CA . VAL A 1 101 ? 13.774 -0.295 -6.850 1.00 91.19 101 VAL A CA 1
ATOM 765 C C . VAL A 1 101 ? 12.453 -0.202 -6.094 1.00 91.19 101 VAL A C 1
ATOM 767 O O . VAL A 1 101 ? 12.367 0.503 -5.092 1.00 91.19 101 VAL A O 1
ATOM 770 N N . LEU A 1 102 ? 11.455 -0.973 -6.521 1.00 90.19 102 LEU A N 1
ATOM 771 C CA . LEU A 1 102 ? 10.151 -1.026 -5.877 1.00 90.19 102 LEU A CA 1
ATOM 772 C C . LEU A 1 102 ? 10.267 -1.567 -4.446 1.00 90.19 102 LEU A C 1
ATOM 774 O O . LEU A 1 102 ? 9.706 -0.991 -3.524 1.00 90.19 102 LEU A O 1
ATOM 778 N N . THR A 1 103 ? 11.069 -2.612 -4.226 1.00 91.00 103 THR A N 1
ATOM 779 C CA . THR A 1 103 ? 11.341 -3.157 -2.884 1.00 91.00 103 THR A CA 1
ATOM 780 C C . THR A 1 103 ? 11.981 -2.121 -1.960 1.00 91.00 103 THR A C 1
ATOM 782 O O . THR A 1 103 ? 11.559 -1.980 -0.810 1.00 91.00 103 THR A O 1
ATOM 785 N N . ASP A 1 104 ? 12.996 -1.403 -2.440 1.00 88.38 104 ASP A N 1
ATOM 786 C CA . ASP A 1 104 ? 13.696 -0.385 -1.656 1.00 88.38 104 ASP A CA 1
ATOM 787 C C . ASP A 1 104 ? 12.768 0.803 -1.356 1.00 88.38 104 ASP A C 1
ATOM 789 O O . ASP A 1 104 ? 12.745 1.293 -0.224 1.00 88.38 104 ASP A O 1
ATOM 793 N N . TRP A 1 105 ? 11.923 1.195 -2.316 1.00 87.50 105 TRP A N 1
ATOM 794 C CA . TRP A 1 105 ? 10.893 2.207 -2.097 1.00 87.50 105 TRP A CA 1
ATOM 795 C C . TRP A 1 105 ? 9.871 1.757 -1.054 1.00 87.50 105 TRP A C 1
ATOM 797 O O . TRP A 1 105 ? 9.595 2.509 -0.128 1.00 87.50 105 TRP A O 1
ATOM 807 N N . LEU A 1 106 ? 9.349 0.528 -1.139 1.00 84.56 106 LEU A N 1
ATOM 808 C CA . LEU A 1 106 ? 8.393 -0.006 -0.159 1.00 84.56 106 LEU A CA 1
ATOM 809 C C . LEU A 1 106 ? 8.977 -0.001 1.254 1.00 84.56 106 LEU A C 1
ATOM 811 O O . LEU A 1 106 ? 8.293 0.377 2.204 1.00 84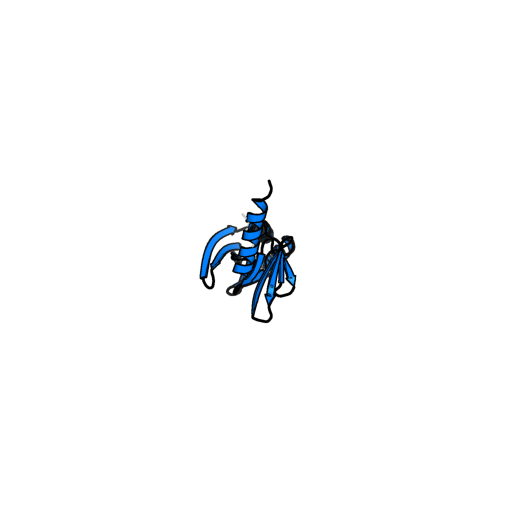.56 106 LEU A O 1
ATOM 815 N N . ARG A 1 107 ? 10.251 -0.375 1.395 1.00 82.25 107 ARG A N 1
ATOM 816 C CA . ARG A 1 107 ? 10.959 -0.329 2.681 1.00 82.25 107 ARG A CA 1
ATOM 817 C C . ARG A 1 107 ? 11.134 1.101 3.191 1.00 82.25 107 ARG A C 1
ATOM 819 O O . ARG A 1 107 ? 10.979 1.323 4.387 1.00 82.25 107 ARG A O 1
ATOM 826 N N . ALA A 1 108 ? 11.424 2.058 2.310 1.00 77.88 108 ALA A N 1
ATOM 827 C CA . ALA A 1 108 ? 11.544 3.468 2.677 1.00 77.88 108 ALA A CA 1
ATOM 828 C C . ALA A 1 108 ? 10.184 4.094 3.048 1.00 77.88 108 ALA A C 1
ATOM 830 O O . ALA A 1 108 ? 10.069 4.771 4.068 1.00 77.88 108 ALA A O 1
ATOM 831 N N . ALA A 1 109 ? 9.145 3.834 2.253 1.00 70.19 109 ALA A N 1
ATOM 832 C CA . ALA A 1 109 ? 7.799 4.378 2.424 1.00 70.19 109 ALA A CA 1
ATOM 833 C C . ALA A 1 109 ? 7.044 3.772 3.604 1.00 70.19 109 ALA A C 1
ATOM 835 O O . ALA A 1 109 ? 6.212 4.440 4.211 1.00 70.19 109 ALA A O 1
ATOM 836 N N . ALA A 1 110 ? 7.366 2.533 3.975 1.00 63.72 110 ALA A N 1
ATOM 837 C CA . ALA A 1 110 ? 6.875 1.936 5.206 1.00 63.72 110 ALA A CA 1
ATOM 838 C C . ALA A 1 110 ? 7.234 2.764 6.458 1.00 63.72 110 ALA A C 1
ATOM 840 O O . ALA A 1 110 ? 6.589 2.589 7.492 1.00 63.72 110 ALA A O 1
ATOM 841 N N . GLY A 1 111 ? 8.208 3.685 6.374 1.00 60.69 111 GLY A N 1
ATOM 842 C CA . GLY A 1 111 ? 8.535 4.621 7.446 1.00 60.69 111 GLY A CA 1
ATOM 843 C C . GLY A 1 111 ? 8.719 3.915 8.792 1.00 60.69 111 GLY A C 1
ATOM 844 O O . GLY A 1 111 ? 9.178 2.776 8.864 1.00 60.69 111 GLY A O 1
ATOM 845 N N . THR A 1 112 ? 8.328 4.565 9.887 1.00 55.88 112 THR A N 1
ATOM 846 C CA . THR A 1 112 ? 8.329 3.943 11.220 1.00 55.88 112 THR A CA 1
ATOM 847 C C . THR A 1 112 ? 7.235 2.884 11.402 1.00 55.88 112 THR A C 1
ATOM 849 O O . THR A 1 112 ? 7.340 2.092 12.339 1.00 55.88 112 THR A O 1
ATOM 852 N N . MET A 1 113 ? 6.204 2.838 10.549 1.00 65.88 113 MET A N 1
ATOM 853 C CA . MET A 1 113 ? 5.024 1.976 10.709 1.00 65.88 113 MET A CA 1
ATOM 854 C C . MET A 1 113 ? 4.771 1.118 9.462 1.00 65.88 113 MET A C 1
ATOM 856 O O . MET A 1 113 ? 3.897 1.393 8.641 1.00 65.88 113 MET A O 1
ATOM 860 N N . SER A 1 114 ? 5.557 0.050 9.342 1.00 72.19 114 SER A N 1
ATOM 861 C CA . SER A 1 114 ? 5.437 -0.968 8.302 1.00 72.19 114 SER A CA 1
ATOM 862 C C . SER A 1 114 ? 4.185 -1.834 8.498 1.00 72.19 114 SER A C 1
ATOM 864 O O . SER A 1 114 ? 4.225 -2.852 9.189 1.00 72.19 114 SER A O 1
ATOM 866 N N . TRP A 1 115 ? 3.070 -1.442 7.879 1.00 76.38 115 TRP A N 1
ATOM 867 C CA . TRP A 1 115 ? 1.821 -2.206 7.925 1.00 76.38 115 TRP A CA 1
ATOM 868 C C . TRP A 1 115 ? 1.919 -3.509 7.135 1.00 76.38 115 TRP A C 1
ATOM 870 O O . TRP A 1 115 ? 2.051 -3.513 5.910 1.00 76.38 115 TRP A O 1
ATOM 880 N N . LYS A 1 116 ? 1.802 -4.623 7.850 1.00 77.88 116 LYS A N 1
ATOM 881 C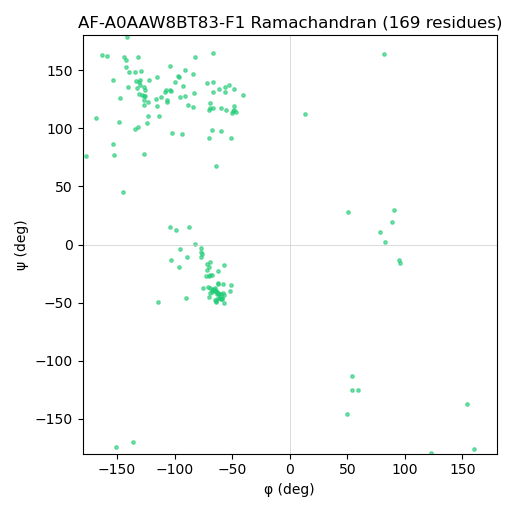 CA . LYS A 1 116 ? 1.731 -5.973 7.306 1.00 77.88 116 LYS A CA 1
ATOM 882 C C . LYS A 1 116 ? 0.291 -6.460 7.340 1.00 77.88 116 LYS A C 1
ATOM 884 O O . LYS A 1 116 ? -0.356 -6.402 8.381 1.00 77.88 116 LYS A O 1
ATOM 889 N N . ARG A 1 117 ? -0.199 -7.009 6.229 1.00 83.81 117 ARG A N 1
ATOM 890 C CA . ARG A 1 117 ? -1.492 -7.704 6.216 1.00 83.81 117 ARG A CA 1
ATOM 891 C C . ARG A 1 117 ? -1.386 -9.015 6.998 1.00 83.81 117 ARG A C 1
ATOM 893 O O . ARG A 1 117 ? -0.553 -9.859 6.666 1.00 83.81 117 ARG A O 1
ATOM 900 N N . VAL A 1 118 ? -2.215 -9.169 8.027 1.00 84.19 118 VAL A N 1
ATOM 901 C CA . VAL A 1 118 ? -2.307 -10.399 8.836 1.00 84.19 118 VAL A CA 1
ATOM 902 C C . VAL A 1 118 ? -3.347 -11.333 8.229 1.00 84.19 118 VAL A C 1
ATOM 904 O O . VAL A 1 118 ? -3.072 -12.506 7.999 1.00 84.19 118 VAL A O 1
ATOM 907 N N . GLU A 1 119 ? -4.505 -10.778 7.886 1.00 83.62 119 GLU A N 1
ATOM 908 C CA . GLU A 1 119 ? -5.592 -11.467 7.200 1.00 83.62 119 GLU A CA 1
ATOM 909 C C . GLU A 1 119 ? -6.396 -10.479 6.347 1.00 83.62 119 GLU A C 1
ATOM 911 O O . GLU A 1 119 ? -6.005 -9.325 6.141 1.00 83.62 119 GLU A O 1
ATOM 916 N N . SER A 1 120 ? -7.499 -10.929 5.752 1.00 80.94 120 SER A N 1
ATOM 917 C CA . SER A 1 120 ? -8.279 -10.044 4.899 1.00 80.94 120 SER A CA 1
ATOM 918 C C . SER A 1 120 ? -8.917 -8.913 5.698 1.00 80.94 120 SER A C 1
ATOM 920 O O . SER A 1 120 ? -9.744 -9.165 6.558 1.00 80.94 120 SER A O 1
ATOM 922 N N . GLY A 1 121 ? -8.542 -7.668 5.392 1.00 84.19 121 GLY A N 1
ATOM 923 C CA . GLY A 1 121 ? -9.070 -6.501 6.093 1.00 84.19 121 GLY A CA 1
ATOM 924 C C . GLY A 1 121 ? -8.381 -6.186 7.418 1.00 84.19 121 GLY A C 1
ATOM 925 O O . GLY A 1 121 ? -8.785 -5.208 8.027 1.00 84.19 121 GLY A O 1
ATOM 926 N N . VAL A 1 122 ? -7.342 -6.925 7.834 1.00 87.69 122 VAL A N 1
ATOM 927 C CA . VAL A 1 122 ? -6.613 -6.682 9.095 1.00 87.69 122 VAL A CA 1
ATOM 928 C C . VAL A 1 122 ? -5.115 -6.533 8.849 1.00 87.69 122 VAL A C 1
ATOM 930 O O . VAL A 1 122 ? -4.481 -7.339 8.158 1.00 87.69 122 VAL A O 1
ATOM 933 N N . TYR A 1 123 ? -4.541 -5.498 9.453 1.00 88.12 123 TYR A N 1
ATOM 934 C CA . TYR A 1 123 ? -3.172 -5.046 9.262 1.00 88.12 123 TYR A CA 1
ATOM 935 C C . TYR A 1 123 ? -2.517 -4.787 10.610 1.00 88.12 123 TYR A C 1
ATOM 937 O O . TYR A 1 123 ? -3.144 -4.233 11.506 1.00 88.12 123 TYR A O 1
ATOM 945 N N . SER A 1 124 ? -1.245 -5.141 10.751 1.00 86.50 124 SER A N 1
ATOM 946 C CA . SER A 1 124 ? -0.480 -4.881 11.967 1.00 86.50 124 SER A CA 1
ATOM 947 C C . SER A 1 124 ? 0.849 -4.204 11.670 1.00 86.50 124 SER A C 1
ATOM 949 O O . SER A 1 124 ? 1.451 -4.402 10.615 1.00 86.5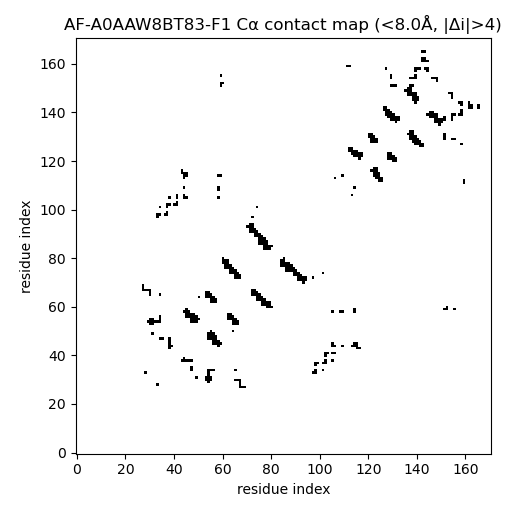0 124 SER A O 1
ATOM 951 N N . SER A 1 125 ? 1.303 -3.381 12.608 1.00 83.81 125 SER A N 1
ATOM 952 C CA . SER A 1 125 ? 2.611 -2.730 12.574 1.00 83.81 125 SER A CA 1
ATOM 953 C C . SER A 1 125 ? 3.116 -2.559 14.005 1.00 83.81 125 SER A C 1
ATOM 955 O O . SER A 1 125 ? 2.638 -1.706 14.753 1.00 83.81 125 SER A O 1
ATOM 957 N N . GLY A 1 126 ? 4.090 -3.377 14.411 1.00 83.50 126 GLY A N 1
ATOM 958 C CA . GLY A 1 126 ? 4.556 -3.406 15.799 1.00 83.50 126 GLY A CA 1
ATOM 959 C C . GLY A 1 126 ? 3.420 -3.768 16.763 1.00 83.50 126 GLY A C 1
ATOM 960 O O . GLY A 1 126 ? 2.779 -4.797 16.588 1.00 83.50 126 GLY A O 1
ATOM 961 N N . GLY A 1 127 ? 3.177 -2.922 17.767 1.00 84.06 127 GLY A N 1
ATOM 962 C CA . GLY A 1 127 ? 2.081 -3.079 18.735 1.00 84.06 127 GLY A CA 1
ATOM 963 C C . GLY A 1 127 ? 0.749 -2.451 18.312 1.00 84.06 127 GLY A C 1
ATOM 964 O O . GLY A 1 127 ? -0.091 -2.232 19.176 1.00 84.06 127 GLY A O 1
ATOM 965 N N . TYR A 1 128 ? 0.581 -2.107 17.033 1.00 88.19 128 TYR A N 1
ATOM 966 C CA . TYR A 1 128 ? -0.629 -1.474 16.510 1.00 88.19 128 TYR A CA 1
ATOM 967 C C . TYR A 1 128 ? -1.333 -2.383 15.505 1.00 88.19 128 TYR A C 1
ATOM 969 O O . TYR A 1 128 ? -0.676 -3.064 14.708 1.00 88.19 128 TYR A O 1
ATOM 977 N N . VAL A 1 129 ? -2.661 -2.345 15.512 1.00 92.50 129 VAL A N 1
ATOM 978 C CA . VAL A 1 129 ? -3.549 -3.107 14.637 1.00 92.50 129 VAL A CA 1
ATOM 979 C C . VAL A 1 129 ? -4.567 -2.158 14.019 1.00 92.50 129 VAL A C 1
ATOM 981 O O . VAL A 1 129 ? -5.109 -1.286 14.687 1.00 92.50 129 VAL A O 1
ATOM 984 N N . VAL A 1 130 ? -4.824 -2.334 12.728 1.00 92.00 130 VAL A N 1
ATOM 985 C CA . VAL A 1 130 ? -5.924 -1.687 12.017 1.00 92.00 130 VAL A CA 1
ATOM 986 C C . VAL A 1 130 ? -6.732 -2.762 11.319 1.00 92.00 130 VAL A C 1
ATOM 988 O O . VAL A 1 130 ? -6.163 -3.557 10.569 1.00 92.00 130 VAL A O 1
ATOM 991 N N . GLY A 1 131 ? -8.043 -2.787 11.523 1.00 93.31 131 GLY A N 1
ATOM 992 C CA . GLY A 1 131 ? -8.901 -3.793 10.909 1.00 93.31 131 GLY A CA 1
ATOM 993 C C . GLY A 1 131 ? -10.249 -3.250 10.468 1.00 93.31 131 GLY A C 1
ATOM 994 O O . GLY A 1 131 ? -10.692 -2.211 10.944 1.00 93.31 131 GLY A O 1
ATOM 995 N N . ARG A 1 132 ? -10.892 -3.947 9.532 1.00 94.56 132 ARG A N 1
ATOM 996 C CA . ARG A 1 132 ? -12.241 -3.622 9.069 1.00 94.56 132 ARG A CA 1
ATOM 997 C C . ARG A 1 132 ? -13.275 -4.383 9.894 1.00 94.56 132 ARG A C 1
ATOM 999 O O . ARG A 1 132 ? -13.180 -5.601 10.012 1.00 94.56 132 ARG A O 1
ATOM 1006 N N . LEU A 1 133 ? -14.253 -3.666 10.431 1.00 91.25 133 LEU A N 1
ATOM 1007 C CA . LEU A 1 133 ? -15.399 -4.221 11.144 1.00 91.25 133 LEU A CA 1
ATOM 1008 C C . LEU A 1 133 ? -16.484 -4.684 10.164 1.00 91.25 133 LEU A C 1
ATOM 1010 O O . LEU A 1 133 ? -16.551 -4.223 9.022 1.00 91.25 133 LEU A O 1
ATOM 1014 N N . ASP A 1 134 ? -17.393 -5.536 10.638 1.00 90.69 134 ASP A N 1
ATOM 1015 C CA . ASP A 1 134 ? -18.558 -5.988 9.862 1.00 90.69 134 ASP A CA 1
ATOM 1016 C C . ASP A 1 134 ? -19.504 -4.834 9.484 1.00 90.69 134 ASP A C 1
ATOM 1018 O O . ASP A 1 134 ? -20.228 -4.918 8.492 1.00 90.69 134 ASP A O 1
ATOM 1022 N N . THR A 1 135 ? -19.468 -3.727 10.235 1.00 90.19 135 THR A N 1
ATOM 1023 C CA . THR A 1 135 ? -20.188 -2.480 9.922 1.00 90.19 135 THR A CA 1
ATOM 1024 C C . THR A 1 135 ? -19.619 -1.753 8.701 1.00 90.19 135 THR A C 1
ATOM 1026 O O . THR A 1 135 ? -20.276 -0.882 8.137 1.00 90.19 135 THR A O 1
ATOM 1029 N N . GLY A 1 136 ? -18.413 -2.122 8.259 1.00 86.94 136 GLY A N 1
ATOM 1030 C CA . GLY A 1 136 ? -17.688 -1.492 7.162 1.00 86.94 136 GLY A CA 1
ATOM 1031 C C . GLY A 1 136 ? -16.667 -0.443 7.606 1.00 86.94 136 GLY A C 1
ATOM 1032 O O . GLY A 1 136 ? -15.782 -0.136 6.802 1.00 86.94 136 GLY A O 1
ATOM 1033 N N . GLU A 1 137 ? -16.761 0.031 8.852 1.00 93.88 137 GLU A N 1
ATOM 1034 C CA . GLU A 1 137 ? -15.813 0.937 9.512 1.00 93.88 137 GLU A CA 1
ATOM 1035 C C . GLU A 1 137 ? -14.452 0.264 9.744 1.00 93.88 137 GLU A C 1
ATOM 1037 O O . GLU A 1 137 ? -14.302 -0.959 9.669 1.00 93.88 137 GLU A O 1
ATOM 1042 N N . TRP A 1 138 ? -13.447 1.076 10.046 1.00 94.31 138 TRP A N 1
ATOM 1043 C CA . TRP A 1 138 ? -12.083 0.665 10.337 1.00 94.31 138 TRP A CA 1
ATOM 1044 C C . TRP A 1 138 ? -11.712 1.012 11.772 1.00 94.31 138 TRP A C 1
ATOM 1046 O O . TRP A 1 138 ? -11.776 2.172 12.159 1.00 94.31 138 TRP A O 1
ATOM 1056 N N . PHE A 1 139 ? -11.272 0.033 12.554 1.00 95.31 139 PHE A N 1
ATOM 1057 C CA . PHE A 1 139 ? -10.733 0.283 13.887 1.00 95.31 139 PHE A CA 1
ATOM 1058 C C . PHE A 1 139 ? -9.221 0.494 13.834 1.00 95.31 139 PHE A C 1
ATOM 1060 O O . PHE A 1 139 ? -8.533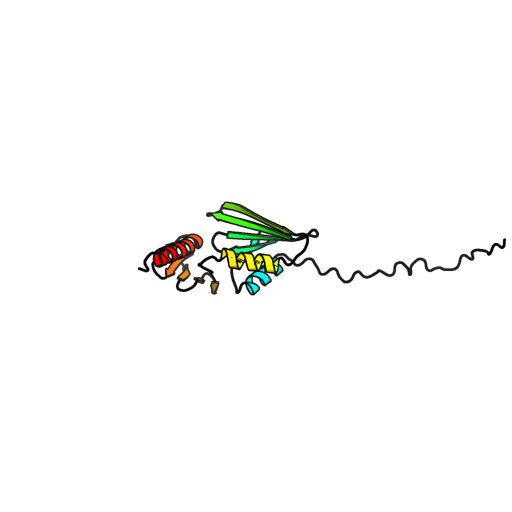 -0.075 12.982 1.00 95.31 139 PHE A O 1
ATOM 1067 N N . ALA A 1 140 ? -8.712 1.288 14.769 1.00 95.25 140 ALA A N 1
ATOM 1068 C CA . ALA A 1 140 ? -7.299 1.429 15.079 1.00 95.25 140 ALA A CA 1
ATOM 1069 C C . ALA A 1 140 ? -7.083 1.111 16.557 1.00 95.25 140 ALA A C 1
ATOM 1071 O O . ALA A 1 140 ? -7.659 1.777 17.414 1.00 95.25 140 ALA A O 1
ATOM 1072 N N . GLU A 1 141 ? -6.228 0.138 16.841 1.00 94.56 141 GLU A N 1
ATOM 1073 C CA . GLU A 1 141 ? -5.912 -0.320 18.190 1.00 94.56 141 GLU A CA 1
ATOM 1074 C C . GLU A 1 141 ? -4.396 -0.291 18.409 1.00 94.56 141 GLU A C 1
ATOM 1076 O O . GLU A 1 141 ? -3.612 -0.701 17.549 1.00 94.56 141 GLU A O 1
ATOM 1081 N N . GLY A 1 142 ? -3.959 0.208 19.560 1.00 90.25 142 GLY A N 1
ATOM 1082 C CA . GLY A 1 142 ? -2.569 0.174 19.998 1.00 90.25 142 GLY A CA 1
ATOM 1083 C C . GLY A 1 142 ? -2.278 1.209 21.087 1.00 90.25 142 GLY A C 1
ATOM 1084 O O . GLY A 1 142 ? -3.174 1.915 21.550 1.00 90.25 142 GLY A O 1
ATOM 1085 N N . PRO A 1 143 ? -1.019 1.345 21.530 1.00 87.00 143 PRO A N 1
ATOM 1086 C CA . PRO A 1 143 ? -0.663 2.325 22.551 1.00 87.00 143 PRO A CA 1
ATOM 1087 C C . PRO A 1 143 ? -1.078 3.753 22.159 1.00 87.00 143 PRO A C 1
ATOM 1089 O O . PRO A 1 143 ? -0.568 4.312 21.192 1.00 87.00 143 PRO A O 1
ATOM 1092 N N . GLY A 1 144 ? -1.994 4.352 22.924 1.00 87.81 144 GLY A N 1
ATOM 1093 C CA . GLY A 1 144 ? -2.472 5.719 22.691 1.00 87.81 144 GLY A CA 1
ATOM 1094 C C . GLY A 1 144 ? -3.505 5.875 21.568 1.00 87.81 144 GLY A C 1
ATOM 1095 O O . GLY A 1 144 ? -3.794 7.009 21.192 1.00 87.81 144 GLY A O 1
ATOM 1096 N N . VAL A 1 145 ? -4.061 4.781 21.034 1.00 90.50 145 VAL A N 1
ATOM 1097 C CA . VAL A 1 145 ? -5.156 4.814 20.053 1.00 90.50 145 VAL A CA 1
ATOM 1098 C C . VAL A 1 145 ? -6.084 3.609 20.227 1.00 90.50 145 VAL A C 1
ATOM 1100 O O . VAL A 1 145 ? -5.637 2.468 20.225 1.00 90.50 145 VAL A O 1
ATOM 1103 N N . ASP A 1 146 ? -7.375 3.876 20.383 1.00 95.44 146 ASP A N 1
ATOM 1104 C CA . ASP A 1 146 ? -8.438 2.867 20.423 1.00 95.44 146 ASP A CA 1
ATOM 1105 C C . ASP A 1 146 ? -9.735 3.535 19.953 1.00 95.44 146 ASP A C 1
ATOM 1107 O O . ASP A 1 146 ? -10.444 4.172 20.735 1.00 95.44 146 ASP A O 1
ATOM 1111 N N . GLN A 1 147 ? -9.952 3.556 18.636 1.00 94.69 147 GLN A N 1
ATOM 1112 C CA . GLN A 1 147 ? -11.085 4.263 18.030 1.00 94.69 147 GLN A CA 1
ATOM 1113 C C . GLN A 1 147 ? -11.428 3.732 16.630 1.00 94.69 147 GLN A C 1
ATOM 1115 O O . GLN A 1 147 ? -10.613 3.072 15.981 1.00 94.69 147 GLN A O 1
ATOM 1120 N N . CYS A 1 148 ? -12.638 4.045 16.163 1.00 95.88 148 CYS A N 1
ATOM 1121 C CA . CYS A 1 148 ? -13.145 3.679 14.839 1.00 95.88 148 CYS A CA 1
ATOM 1122 C C . CYS A 1 148 ? -13.131 4.869 13.869 1.00 95.88 148 CYS A C 1
ATOM 1124 O O . CYS A 1 148 ? -13.210 6.024 14.282 1.00 95.88 148 CYS A O 1
ATOM 1126 N N . PHE A 1 149 ? -13.042 4.557 12.579 1.00 91.62 149 PHE A N 1
ATOM 1127 C CA . PHE A 1 149 ? -12.924 5.488 11.465 1.00 91.62 149 PHE A CA 1
ATOM 1128 C C . PHE A 1 149 ? -13.713 4.998 10.257 1.00 91.62 149 PHE A C 1
ATOM 1130 O O . PHE A 1 149 ? -13.812 3.796 10.015 1.00 91.62 149 PHE A O 1
ATOM 1137 N N . ASP A 1 150 ? -14.164 5.920 9.415 1.00 88.19 150 ASP A N 1
ATOM 1138 C CA . ASP A 1 150 ? -14.828 5.572 8.154 1.00 88.19 150 ASP A CA 1
ATOM 1139 C C . ASP A 1 150 ? -13.851 4.966 7.133 1.00 88.19 150 ASP A C 1
ATOM 1141 O O . ASP A 1 150 ? -14.232 4.181 6.254 1.00 88.19 150 ASP A O 1
ATOM 1145 N N . HIS A 1 151 ? -12.566 5.315 7.236 1.00 83.62 151 HIS A N 1
ATOM 1146 C CA . HIS A 1 151 ? -11.551 4.934 6.265 1.00 83.62 151 HIS A CA 1
ATOM 1147 C C . HIS A 1 151 ? -10.313 4.321 6.918 1.00 83.62 151 HIS A C 1
ATOM 1149 O O . HIS A 1 151 ? -9.791 4.786 7.929 1.00 83.62 151 HIS A O 1
ATOM 1155 N N . LYS A 1 152 ? -9.772 3.293 6.254 1.00 85.31 152 LYS A N 1
ATOM 1156 C CA . LYS A 1 152 ? -8.526 2.613 6.637 1.00 85.31 152 LYS A CA 1
ATOM 1157 C C . LYS A 1 152 ? -7.362 3.582 6.846 1.00 85.31 152 LYS A C 1
ATOM 1159 O O . LYS A 1 152 ? -6.545 3.380 7.740 1.00 85.31 152 LYS A O 1
ATOM 1164 N N . ASN A 1 153 ? -7.261 4.593 5.985 1.00 79.62 153 ASN A N 1
ATOM 1165 C CA . ASN A 1 153 ? -6.149 5.538 6.003 1.00 79.62 153 ASN A CA 1
ATOM 1166 C C . ASN A 1 153 ? -6.146 6.365 7.290 1.00 79.62 153 ASN A C 1
ATOM 1168 O O . ASN A 1 153 ? -5.080 6.553 7.872 1.00 79.62 153 ASN A O 1
ATOM 1172 N N . ASP A 1 154 ? -7.321 6.771 7.770 1.00 82.38 154 ASP A N 1
ATOM 1173 C CA . ASP A 1 154 ? -7.458 7.544 9.006 1.00 82.38 154 ASP A CA 1
ATOM 1174 C C . ASP A 1 154 ? -7.074 6.695 10.220 1.00 82.38 154 ASP A C 1
ATOM 1176 O O . ASP A 1 154 ? -6.305 7.138 11.074 1.00 82.38 154 ASP A O 1
ATOM 1180 N N . ALA A 1 155 ? -7.488 5.424 10.228 1.00 89.00 155 ALA A N 1
ATOM 1181 C CA . ALA A 1 155 ? -7.084 4.455 11.242 1.00 89.00 155 ALA A CA 1
ATOM 1182 C C . ALA A 1 155 ? -5.555 4.270 11.302 1.00 89.00 155 ALA A C 1
ATOM 1184 O O . ALA A 1 155 ? -4.943 4.349 12.371 1.00 89.00 155 ALA A O 1
ATOM 1185 N N . GLN A 1 156 ? -4.901 4.094 10.150 1.00 87.00 156 GLN A N 1
ATOM 1186 C CA . GLN A 1 156 ? -3.442 3.958 10.087 1.00 87.00 156 GLN A CA 1
ATOM 1187 C C . GLN A 1 156 ? -2.708 5.252 10.468 1.00 87.00 156 GLN A C 1
ATOM 1189 O O . GLN A 1 156 ? -1.682 5.194 11.157 1.00 87.00 156 GLN A O 1
ATOM 1194 N N . ALA A 1 157 ? -3.228 6.411 10.054 1.00 83.06 157 ALA A N 1
ATOM 1195 C CA . ALA A 1 157 ? -2.681 7.716 10.409 1.00 83.06 157 ALA A CA 1
ATOM 1196 C C . ALA A 1 157 ? -2.777 7.971 11.919 1.00 83.06 157 ALA A C 1
ATOM 1198 O O . ALA A 1 157 ? -1.811 8.443 12.522 1.00 83.06 157 ALA A O 1
ATOM 1199 N N . ALA A 1 158 ? -3.884 7.580 12.552 1.00 86.94 158 ALA A N 1
ATOM 1200 C CA . ALA A 1 158 ? -4.060 7.692 13.993 1.00 86.94 158 ALA A CA 1
ATOM 1201 C C . ALA A 1 158 ? -3.045 6.846 14.772 1.00 86.94 158 ALA A C 1
ATOM 1203 O O . ALA A 1 158 ? -2.438 7.345 15.720 1.00 86.94 158 ALA A O 1
ATOM 1204 N N . CYS A 1 159 ? -2.762 5.615 14.335 1.00 88.19 159 CYS A N 1
ATOM 1205 C CA . CYS A 1 159 ? -1.684 4.811 14.920 1.00 88.19 159 CYS A CA 1
ATOM 1206 C C . CYS A 1 159 ? -0.298 5.448 14.731 1.00 88.19 159 CYS A C 1
ATOM 1208 O O . CYS A 1 159 ? 0.519 5.441 15.654 1.00 88.19 159 CYS A O 1
ATOM 1210 N N . ALA A 1 160 ? -0.010 6.013 13.555 1.00 84.69 160 ALA A N 1
ATOM 1211 C CA . ALA A 1 160 ? 1.262 6.695 13.308 1.00 84.69 160 ALA A CA 1
ATOM 1212 C C . ALA A 1 160 ? 1.424 7.947 14.191 1.00 84.69 160 ALA A C 1
ATOM 1214 O O . ALA A 1 160 ? 2.503 8.186 14.750 1.00 84.69 160 ALA A O 1
ATOM 1215 N N . ALA A 1 161 ? 0.342 8.710 14.371 1.00 84.19 161 ALA A N 1
ATOM 1216 C CA . ALA A 1 161 ? 0.301 9.853 15.270 1.00 84.19 161 ALA A CA 1
ATOM 1217 C C . ALA A 1 161 ? 0.507 9.407 16.725 1.00 84.19 161 ALA A C 1
ATOM 1219 O O . ALA A 1 161 ? 1.386 9.941 17.401 1.00 84.19 161 ALA A O 1
ATOM 1220 N N . ALA A 1 162 ? -0.230 8.398 17.198 1.00 86.19 162 ALA A N 1
ATOM 1221 C CA . ALA A 1 162 ? -0.119 7.877 18.561 1.00 86.19 162 ALA A CA 1
ATOM 1222 C C . ALA A 1 162 ? 1.309 7.405 18.886 1.00 86.19 162 ALA A C 1
ATOM 1224 O O . ALA A 1 162 ? 1.876 7.786 19.913 1.00 86.19 162 ALA A O 1
ATOM 1225 N N . ARG A 1 163 ? 1.957 6.692 17.956 1.00 82.44 163 ARG A N 1
ATOM 1226 C CA . ARG A 1 163 ? 3.362 6.283 18.100 1.00 82.44 163 ARG A CA 1
ATOM 1227 C C . ARG A 1 163 ? 4.327 7.460 18.208 1.00 82.44 163 ARG A C 1
ATOM 1229 O O . ARG A 1 163 ? 5.260 7.411 19.008 1.00 82.44 163 ARG A O 1
ATOM 1236 N N . SER A 1 164 ? 4.128 8.492 17.393 1.00 78.00 164 SER A N 1
ATOM 1237 C CA . SER A 1 164 ? 4.989 9.680 17.399 1.00 78.00 164 SER A CA 1
ATOM 1238 C C . SER A 1 164 ? 4.877 10.443 18.724 1.00 78.00 164 SER A C 1
ATOM 1240 O O . SER A 1 164 ? 5.888 10.894 19.258 1.00 78.00 164 SER A O 1
ATOM 1242 N N . HIS A 1 165 ? 3.675 10.505 19.306 1.00 70.88 165 HIS A N 1
ATOM 1243 C CA . HIS A 1 165 ? 3.462 11.090 20.632 1.00 70.88 165 HIS A CA 1
ATOM 1244 C C . HIS A 1 165 ? 4.033 10.215 21.757 1.00 70.88 165 HIS A C 1
ATOM 1246 O O . HIS A 1 165 ? 4.616 10.749 22.694 1.00 70.88 165 HIS A O 1
ATOM 1252 N N . ALA A 1 166 ? 3.962 8.884 21.650 1.00 60.59 166 ALA A N 1
ATOM 1253 C CA . ALA A 1 166 ? 4.581 7.980 22.624 1.00 60.59 166 ALA A CA 1
ATOM 1254 C C . ALA A 1 166 ? 6.118 8.129 22.681 1.00 60.59 166 ALA A C 1
ATOM 1256 O O . ALA A 1 166 ? 6.712 8.033 23.754 1.00 60.59 166 ALA A O 1
ATOM 1257 N N . GLY A 1 167 ? 6.761 8.427 21.544 1.00 55.16 167 GLY A N 1
ATOM 1258 C CA . GLY A 1 167 ? 8.199 8.720 21.473 1.00 55.16 167 GLY A CA 1
ATOM 1259 C C . GLY A 1 167 ? 8.613 10.057 22.105 1.00 55.16 167 GLY A C 1
ATOM 1260 O O . GLY A 1 167 ? 9.780 10.222 22.446 1.00 55.16 167 GLY A O 1
ATOM 1261 N N . LEU A 1 168 ? 7.674 10.990 22.299 1.00 52.38 168 LEU A N 1
ATOM 1262 C CA . LEU A 1 168 ? 7.911 12.293 22.937 1.00 52.38 168 LEU A CA 1
ATOM 1263 C C . LEU A 1 168 ? 7.735 12.268 24.469 1.00 52.38 168 LEU A C 1
ATOM 1265 O O . LEU A 1 168 ? 8.119 13.227 25.130 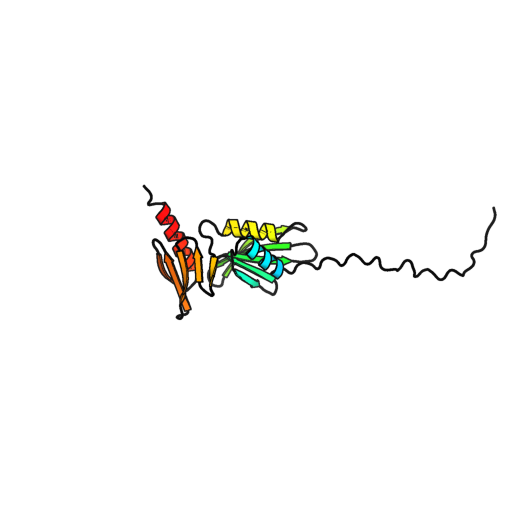1.00 52.38 168 LEU A O 1
ATOM 1269 N N . VAL A 1 169 ? 7.184 11.189 25.042 1.00 46.59 169 VAL A N 1
ATOM 1270 C CA . VAL A 1 169 ? 6.893 11.057 26.490 1.00 46.59 169 VAL A CA 1
ATOM 1271 C C . VAL A 1 169 ? 7.915 10.157 27.213 1.00 46.59 169 VAL A C 1
ATOM 1273 O O . VAL A 1 169 ? 7.700 9.728 28.341 1.00 46.59 169 VAL A O 1
ATOM 1276 N N . SER A 1 170 ? 9.062 9.869 26.595 1.00 37.78 170 SER A N 1
ATOM 1277 C CA . SER A 1 170 ? 10.175 9.194 27.279 1.00 37.78 170 SER A CA 1
ATOM 1278 C C . SER A 1 170 ? 11.146 10.242 27.839 1.00 37.78 170 SER A C 1
ATOM 1280 O O . SER A 1 170 ? 11.992 10.745 27.102 1.00 37.78 170 SER A O 1
ATOM 1282 N N . TYR A 1 171 ? 10.968 10.601 29.116 1.00 36.53 171 TYR A N 1
ATOM 1283 C CA . TYR A 1 171 ? 11.942 11.351 29.926 1.00 36.53 171 TYR A CA 1
ATOM 1284 C C . TYR A 1 171 ? 13.022 10.424 30.489 1.00 36.53 171 TYR A C 1
ATOM 1286 O O . TYR A 1 171 ? 12.666 9.289 30.882 1.00 36.53 171 TYR A O 1
#

Nearest PDB structures (foldseek):
  6ap4-assembly2_C  TM=3.149E-01  e=1.600E-01  Acinetobacter baumannii
  8r6y-assembly1_A  TM=2.536E-01  e=3.563E-01  SFTS virus AH12
  3em0-assembly1_A  TM=5.779E-01  e=6.960E+00  Danio rerio
  1p32-assembly1_A  TM=3.027E-01  e=9.414E-01  Homo sapiens
  8hob-assembly1_B  TM=3.572E-01  e=6.208E+00  Acetivibrio thermocellus

Sequence (171 aa):
MAARVFREDDDNYLDWLAPHRDPPRAGIPRSVDIVRDAVKASGGLGEPWCVDGDGAIRVGNLMLVIEMDDLGWMMMAYAIDGAEADFRSVVAAESGNPVRVLTDWLRAAAGTMSWKRVESGVYSSGGYVVGRLDTGEWFAEGPGVDQCFDHKNDAQAACAAARSHAGLVSY

Foldseek 3Di:
DDDDDDDPDDPDPCVVVPDPPPPPPPPFPAQQVLLVLLCVLLVNFFDWDDDPRFIWTDHQQKIWTWDTDQQFIKIWIWGHDPPDTHTDDMDTDSDDRSSVVSNVVSNVSCPQFRWHDPDVQWTDGVQWIWGADPVRWIFIDGQQGTDIGNDSNVSSVNVVVNVVVVVVPDD

Radius of gyration: 26.54 Å; Cα contacts (8 Å, |Δi|>4): 272; chains: 1; bounding box: 63×38×98 Å

Solvent-accessible surface area (backbone atoms only — not comparable to full-atom values): 9858 Å² total; per-residue (Å²): 142,82,90,79,82,85,76,94,80,74,97,60,85,62,68,81,62,56,72,80,70,67,72,78,72,76,70,79,72,53,32,53,56,42,42,53,52,14,24,57,73,48,74,40,43,49,40,83,48,72,54,101,86,32,12,18,37,39,47,82,48,35,37,37,41,31,49,64,60,98,69,29,39,37,39,39,34,26,42,45,58,93,92,45,74,45,81,72,49,76,51,71,41,67,70,81,61,64,40,58,54,49,20,54,47,47,60,58,72,27,59,96,61,53,52,30,72,78,51,93,62,28,33,34,31,90,79,29,40,34,34,56,46,96,89,64,36,12,36,17,42,36,76,84,34,79,51,76,30,85,39,62,52,59,18,52,50,46,50,54,51,23,48,57,53,59,68,72,68,70,127

Secondary structure (DSSP, 8-state):
------------SSGGGS--------PPPPHHHHHHHHHHHTTSBSEEEEETTEEEEEETTEEEEEEE-SS-EEEEEEEEETTEEEEEEEEEESSS-HHHHHHHHHHHHTTT--PEEEETTEEEETTEEEEE-TTS-EEEEETTEEEEESSHHHHHHHHHHHHHHHHHS--